Protein AF-A0A7J2LSJ6-F1 (afdb_monomer)

Radius of gyration: 15.24 Å; Cα contacts (8 Å, |Δi|>4): 111; chains: 1; bounding box: 32×35×41 Å

pLDDT: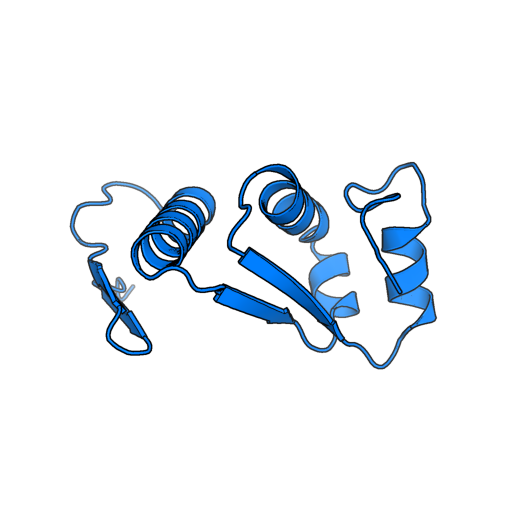 mean 80.73, std 12.92, range [45.12, 97.44]

Mean predicted aligned error: 8.3 Å

Solvent-accessible surface area (backbone atoms only — not comparable to full-atom values): 6156 Å² total; per-residue (Å²): 132,90,76,79,52,59,53,74,56,99,90,46,74,47,76,43,77,81,56,92,58,83,83,52,65,65,60,57,52,50,52,52,25,52,52,19,54,76,68,75,47,71,42,76,51,72,37,72,48,38,55,62,50,48,76,73,60,44,43,56,59,52,32,50,41,69,77,69,31,90,26,49,47,80,44,79,41,51,92,56,55,74,58,45,48,54,46,35,67,33,86,91,35,67,32,37,83,69,72,82,132

Secondary structure (DSSP, 8-state):
-----EEEETTEEEE-TT-SS---HHHHHHHHHHHHHHTT--EEEEETTHHHHHHTTTHHHHHHHHHH-TTEEEEE--S-HHHHHHHHH-TTSTTTTT---

Structure (mmCIF, N/CA/C/O backbone):
data_AF-A0A7J2LSJ6-F1
#
_entry.id   AF-A0A7J2LSJ6-F1
#
loop_
_atom_site.group_PDB
_atom_site.id
_atom_site.type_symbol
_atom_site.label_atom_id
_atom_site.label_alt_id
_atom_site.label_comp_id
_atom_site.label_asym_id
_atom_site.label_entity_id
_atom_site.label_seq_id
_atom_site.pdbx_PDB_ins_code
_atom_site.Cartn_x
_atom_site.Cartn_y
_atom_site.Cartn_z
_atom_site.occupancy
_atom_site.B_iso_or_equiv
_atom_site.auth_seq_id
_atom_site.auth_comp_id
_atom_site.auth_asym_id
_atom_site.auth_atom_id
_atom_site.pdbx_PDB_model_num
ATOM 1 N N . MET A 1 1 ? 14.812 22.176 12.634 1.00 45.12 1 MET A N 1
ATOM 2 C CA . MET A 1 1 ? 13.894 21.474 11.714 1.00 45.12 1 MET A C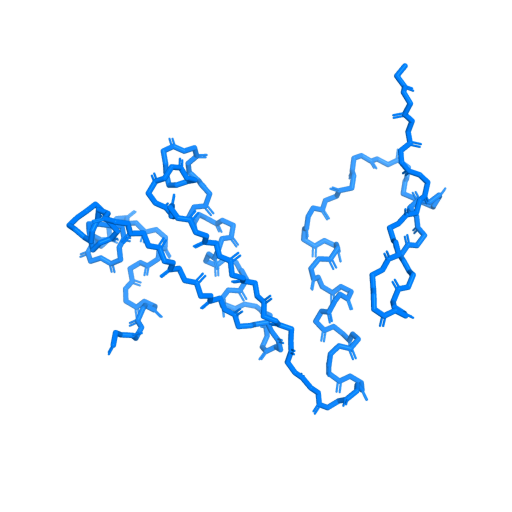A 1
ATOM 3 C C . MET A 1 1 ? 12.493 21.640 12.267 1.00 45.12 1 MET A C 1
ATOM 5 O O . MET A 1 1 ? 12.320 21.452 13.464 1.00 45.12 1 MET A O 1
ATOM 9 N N . GLU A 1 2 ? 11.531 22.078 11.459 1.00 50.06 2 GLU A N 1
ATOM 10 C CA . GLU A 1 2 ? 10.136 22.160 11.902 1.00 50.06 2 GLU A CA 1
ATOM 11 C C . GLU A 1 2 ? 9.536 20.751 11.965 1.00 50.06 2 GLU A C 1
ATOM 13 O O . GLU A 1 2 ? 9.620 19.991 11.003 1.00 50.06 2 GLU A O 1
ATOM 18 N N . HIS A 1 3 ? 8.956 20.388 13.109 1.00 57.34 3 HIS A N 1
ATOM 19 C CA . HIS A 1 3 ? 8.290 19.101 13.297 1.00 57.34 3 HIS A CA 1
ATOM 20 C C . HIS A 1 3 ? 6.795 19.249 12.997 1.00 57.34 3 HIS A C 1
ATOM 22 O O . HIS A 1 3 ? 6.121 20.107 13.575 1.00 57.34 3 HIS A O 1
ATOM 28 N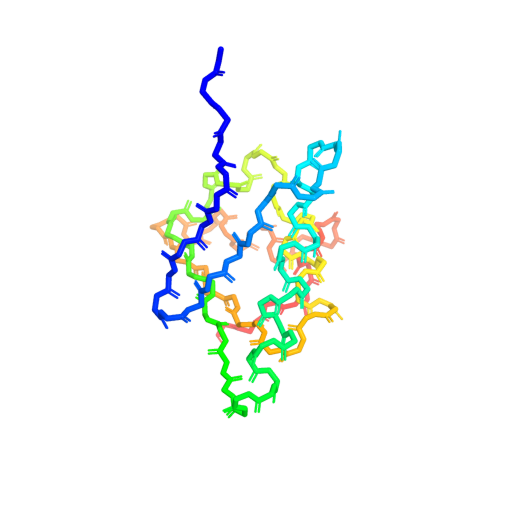 N . ILE A 1 4 ? 6.259 18.399 12.119 1.00 65.69 4 ILE A N 1
ATOM 29 C CA . ILE A 1 4 ? 4.823 18.358 11.822 1.00 65.69 4 ILE A CA 1
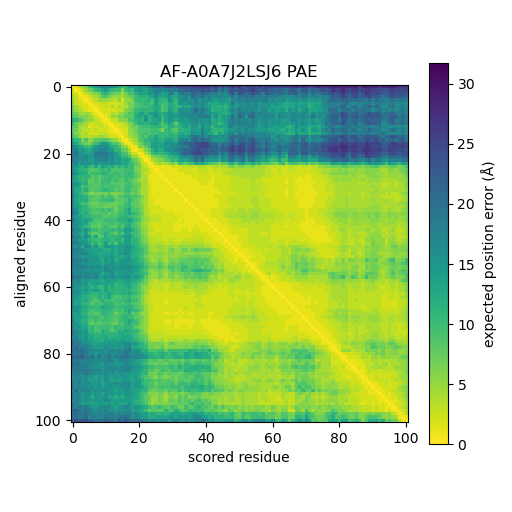ATOM 30 C C . ILE A 1 4 ? 4.100 17.764 13.038 1.00 65.69 4 ILE A C 1
ATOM 32 O O . ILE A 1 4 ? 4.281 16.595 13.361 1.00 65.69 4 ILE A O 1
ATOM 36 N N . ARG A 1 5 ? 3.282 18.572 13.728 1.00 66.38 5 ARG A N 1
ATOM 37 C CA . ARG A 1 5 ? 2.576 18.162 14.961 1.00 66.38 5 ARG A CA 1
ATOM 38 C C . ARG A 1 5 ? 1.296 17.375 14.720 1.00 66.38 5 ARG A C 1
ATOM 40 O O . ARG A 1 5 ? 0.890 16.604 15.580 1.00 66.38 5 ARG A O 1
ATOM 47 N N . ALA A 1 6 ? 0.632 17.606 13.595 1.00 68.94 6 ALA A N 1
ATOM 48 C CA . ALA A 1 6 ? -0.594 16.912 13.239 1.00 68.94 6 ALA A CA 1
ATOM 49 C C . ALA A 1 6 ? -0.839 16.999 11.733 1.00 68.94 6 ALA A C 1
ATOM 51 O O . ALA A 1 6 ? -0.535 18.019 11.112 1.00 68.94 6 ALA A O 1
ATOM 52 N N . VAL A 1 7 ? -1.447 15.959 11.168 1.00 73.81 7 VAL A N 1
ATOM 53 C CA . VAL A 1 7 ? -1.958 15.958 9.793 1.00 73.81 7 VAL A CA 1
ATOM 54 C C . VAL A 1 7 ? -3.478 15.974 9.859 1.00 73.81 7 VAL A C 1
ATOM 56 O O . VAL A 1 7 ? -4.081 15.126 10.511 1.00 73.81 7 VAL A O 1
ATOM 59 N N . THR A 1 8 ? -4.110 16.955 9.211 1.00 65.25 8 THR A N 1
ATOM 60 C CA . THR A 1 8 ? -5.575 17.034 9.112 1.00 65.25 8 THR A CA 1
ATOM 61 C C . THR A 1 8 ? -5.991 16.915 7.652 1.00 65.25 8 THR A C 1
ATOM 63 O O . THR A 1 8 ? -5.578 17.723 6.827 1.00 65.25 8 THR A O 1
ATOM 66 N N . PHE A 1 9 ? -6.809 15.915 7.331 1.00 68.62 9 PHE A N 1
ATOM 67 C CA . PHE A 1 9 ? -7.298 15.661 5.979 1.00 68.62 9 PHE A CA 1
ATOM 68 C C . PHE A 1 9 ? -8.749 15.177 6.020 1.00 68.62 9 PHE A C 1
ATOM 70 O O . PHE A 1 9 ? -9.055 14.211 6.711 1.00 68.62 9 PHE A O 1
ATOM 77 N N . MET A 1 10 ? -9.656 15.851 5.302 1.00 61.66 10 MET A N 1
ATOM 78 C CA . MET A 1 10 ? -11.078 15.466 5.182 1.00 61.66 10 MET A CA 1
ATOM 79 C C . MET A 1 10 ? -11.782 15.166 6.528 1.00 61.66 10 MET A C 1
ATOM 81 O O . MET A 1 10 ? -12.561 14.223 6.646 1.00 61.66 10 MET A O 1
ATOM 85 N N . GLY A 1 11 ? -11.490 15.951 7.574 1.00 57.22 11 GLY A N 1
ATOM 86 C CA . GLY A 1 11 ? -12.065 15.768 8.917 1.00 57.22 11 GLY A CA 1
ATOM 87 C C . GLY A 1 11 ? -11.417 14.659 9.760 1.00 57.22 11 GLY A C 1
ATOM 88 O O . GLY A 1 11 ? -11.808 14.455 10.907 1.00 57.22 11 GLY A O 1
ATOM 89 N N . MET A 1 12 ? -10.411 13.962 9.230 1.00 58.12 12 MET A N 1
ATOM 90 C CA . MET A 1 12 ? -9.514 13.096 9.989 1.00 58.12 12 MET A CA 1
ATOM 91 C C . MET A 1 12 ? -8.338 13.939 10.483 1.00 58.12 12 MET A C 1
ATOM 93 O O . MET A 1 12 ? -7.579 14.474 9.678 1.00 58.12 12 MET A O 1
ATOM 97 N N . ARG A 1 13 ? -8.194 14.070 11.802 1.00 71.75 13 ARG A N 1
ATOM 98 C CA . ARG A 1 13 ? -7.014 14.659 12.437 1.00 71.75 13 ARG A CA 1
ATOM 99 C C . ARG A 1 13 ? -6.179 13.536 13.035 1.00 71.75 13 ARG A C 1
ATOM 101 O O . ARG A 1 13 ? -6.693 12.736 13.809 1.00 71.75 13 ARG A O 1
ATOM 108 N N . ILE A 1 14 ? -4.910 13.493 12.660 1.00 70.69 14 ILE A N 1
ATOM 109 C CA . ILE A 1 14 ? -3.917 12.564 13.186 1.00 70.69 14 ILE A CA 1
ATOM 110 C C . ILE A 1 14 ? -2.920 13.409 13.967 1.00 70.69 14 ILE A C 1
ATOM 112 O O . ILE A 1 14 ? -2.156 14.168 13.368 1.00 70.69 14 ILE A O 1
ATOM 116 N N . ASP A 1 15 ? -2.981 13.331 15.293 1.00 73.69 15 ASP A N 1
ATOM 117 C CA . ASP A 1 15 ? -2.035 14.002 16.181 1.00 73.69 15 ASP A CA 1
ATOM 118 C C . ASP A 1 15 ? -0.738 13.193 16.258 1.00 73.69 15 ASP A C 1
ATOM 120 O O . ASP A 1 15 ? -0.734 12.007 16.573 1.00 73.69 15 ASP A O 1
ATOM 124 N N . LEU A 1 16 ? 0.371 13.851 15.930 1.00 68.00 16 LEU A N 1
ATOM 125 C CA . LEU A 1 16 ? 1.707 13.259 15.853 1.00 68.00 16 LEU A CA 1
ATOM 126 C C . LEU A 1 16 ? 2.537 13.557 17.113 1.00 68.00 16 LEU A C 1
ATOM 128 O O . LEU A 1 16 ? 3.679 13.126 17.222 1.00 68.00 16 LEU A O 1
ATOM 132 N N . SER A 1 17 ? 1.966 14.288 18.076 1.00 59.44 17 SER A N 1
ATOM 133 C CA . SER A 1 17 ? 2.634 14.764 19.294 1.00 59.44 17 SER A CA 1
ATOM 134 C C . SER A 1 17 ? 2.972 13.678 20.321 1.00 59.44 17 SER A C 1
ATOM 136 O O . SER A 1 17 ? 3.780 13.935 21.208 1.00 59.44 17 SER A O 1
ATOM 138 N N . GLU A 1 18 ? 2.378 12.484 20.226 1.00 53.09 18 GLU A N 1
ATOM 139 C CA . GLU A 1 18 ? 2.686 11.344 21.110 1.00 53.09 18 GLU A CA 1
ATOM 140 C C . GLU A 1 18 ? 3.719 10.374 20.517 1.00 53.09 18 GLU A C 1
ATOM 142 O O . GLU A 1 18 ? 4.171 9.450 21.197 1.00 53.09 18 GLU A O 1
ATOM 147 N N . VAL A 1 19 ? 4.126 10.581 19.262 1.00 53.03 19 VAL A N 1
ATOM 148 C CA . VAL A 1 19 ? 5.100 9.717 18.594 1.00 53.03 19 VAL A CA 1
ATOM 149 C C . VAL A 1 19 ? 6.500 10.194 18.986 1.00 53.03 19 VAL A C 1
ATOM 151 O O . VAL A 1 19 ? 6.982 11.218 18.511 1.00 53.03 19 VAL A O 1
ATOM 154 N N . LYS A 1 20 ? 7.133 9.484 19.928 1.00 51.16 20 LYS A N 1
ATOM 155 C CA . LYS A 1 20 ? 8.485 9.797 20.430 1.00 51.16 20 LYS A CA 1
ATOM 156 C C . LYS A 1 20 ? 9.611 9.467 19.434 1.00 51.16 20 LYS A C 1
ATOM 158 O O . LYS A 1 20 ? 10.730 9.917 19.654 1.00 51.16 20 LYS A O 1
ATOM 163 N N . ASP A 1 21 ? 9.298 8.754 18.354 1.00 49.72 21 ASP A N 1
ATOM 164 C CA . ASP A 1 21 ? 10.209 8.349 17.276 1.00 49.72 21 ASP A CA 1
ATOM 165 C C . ASP A 1 21 ? 9.664 8.788 15.900 1.00 49.72 21 ASP A C 1
ATOM 167 O O . ASP A 1 21 ? 8.543 9.289 15.805 1.00 49.72 21 ASP A O 1
ATOM 171 N N . GLU A 1 22 ? 10.446 8.626 14.823 1.00 56.38 22 GLU A N 1
ATOM 172 C CA . GLU A 1 22 ? 9.968 8.831 13.446 1.00 56.38 22 GLU A CA 1
ATOM 173 C C . GLU A 1 22 ? 8.595 8.173 13.239 1.00 56.38 22 GLU A C 1
ATOM 175 O O . GLU A 1 22 ? 8.377 7.011 13.590 1.00 56.38 22 GLU A O 1
ATOM 180 N N . ILE A 1 23 ? 7.650 8.916 12.659 1.00 57.88 23 ILE A N 1
ATOM 181 C CA . ILE A 1 23 ? 6.319 8.394 12.348 1.00 57.88 23 ILE A CA 1
ATOM 182 C C . ILE A 1 23 ? 6.479 7.273 11.325 1.00 57.88 23 ILE A C 1
ATOM 184 O O . ILE A 1 23 ? 6.676 7.519 10.135 1.00 57.88 23 ILE A O 1
ATOM 188 N N . ASP A 1 24 ? 6.360 6.034 11.796 1.00 76.25 24 ASP A N 1
ATOM 189 C CA . ASP A 1 24 ? 6.306 4.872 10.925 1.00 76.25 24 ASP A CA 1
ATOM 190 C C . ASP A 1 24 ? 5.046 4.979 10.055 1.00 76.25 24 ASP A C 1
ATOM 192 O O . ASP A 1 24 ? 3.910 4.973 10.547 1.00 76.25 24 ASP A O 1
ATOM 196 N N . TYR A 1 25 ? 5.244 5.058 8.739 1.00 80.31 25 TYR A N 1
ATOM 197 C CA . TYR A 1 25 ? 4.176 5.054 7.741 1.00 80.31 25 TYR A CA 1
ATOM 198 C C . TYR A 1 25 ? 3.177 3.907 7.973 1.00 80.31 25 TYR A C 1
ATOM 200 O O . TYR A 1 25 ? 1.993 4.046 7.659 1.00 80.31 25 TYR A O 1
ATOM 208 N N . ARG A 1 26 ? 3.615 2.776 8.551 1.00 85.69 26 ARG A N 1
ATOM 209 C CA . ARG A 1 26 ? 2.728 1.654 8.884 1.00 85.69 26 ARG A CA 1
ATOM 210 C C . ARG A 1 26 ? 1.703 2.047 9.937 1.00 85.69 26 ARG A C 1
ATOM 212 O O . ARG A 1 26 ? 0.540 1.686 9.779 1.00 85.69 26 ARG A O 1
ATOM 219 N N . THR A 1 27 ? 2.107 2.767 10.981 1.00 85.81 27 THR A N 1
ATOM 220 C CA . THR A 1 27 ? 1.206 3.242 12.041 1.00 85.81 27 THR A CA 1
ATOM 221 C C . THR A 1 27 ? 0.170 4.188 11.453 1.00 85.81 27 THR A C 1
ATOM 223 O O . THR A 1 27 ? -1.028 3.963 11.614 1.00 85.81 27 THR A O 1
ATOM 226 N N . LEU A 1 28 ? 0.619 5.163 10.657 1.00 86.25 28 LEU A N 1
ATOM 227 C CA . LEU A 1 28 ? -0.262 6.094 9.955 1.00 86.25 28 LEU A CA 1
ATOM 228 C C . LEU A 1 28 ? -1.309 5.362 9.098 1.00 86.25 28 LEU A C 1
ATOM 230 O O . LEU A 1 28 ? -2.511 5.593 9.227 1.00 86.25 28 LEU A O 1
ATOM 234 N N . LEU A 1 29 ? -0.869 4.442 8.237 1.00 90.44 29 LEU A N 1
ATOM 235 C CA . LEU A 1 29 ? -1.767 3.716 7.337 1.00 90.44 29 LEU A CA 1
ATOM 236 C C . LEU A 1 29 ? -2.697 2.747 8.088 1.00 90.44 29 LEU A C 1
ATOM 238 O O . LEU A 1 29 ? -3.832 2.532 7.659 1.00 90.44 29 LEU A O 1
ATOM 242 N N . ARG A 1 30 ? -2.268 2.183 9.225 1.00 91.50 30 ARG A N 1
ATOM 243 C CA . ARG A 1 30 ? -3.135 1.368 10.094 1.00 91.50 30 ARG A CA 1
ATOM 244 C C . ARG A 1 30 ? -4.252 2.199 10.717 1.00 91.50 30 ARG A C 1
ATOM 246 O O . ARG A 1 30 ? -5.396 1.738 10.714 1.00 91.50 30 ARG A O 1
ATOM 253 N N . GLU A 1 31 ? -3.951 3.409 11.177 1.00 90.56 31 GLU A N 1
ATOM 254 C CA . GLU A 1 31 ? -4.962 4.322 11.718 1.00 90.56 31 GLU A CA 1
ATOM 255 C C . GLU A 1 31 ? -5.974 4.739 10.647 1.00 90.56 31 GLU A C 1
ATOM 257 O O . GLU A 1 31 ? -7.184 4.636 10.867 1.00 90.56 31 GLU A O 1
ATOM 262 N N . ILE A 1 32 ? -5.506 5.077 9.441 1.00 91.44 32 ILE A N 1
ATOM 263 C CA . ILE A 1 32 ? -6.379 5.369 8.291 1.00 91.44 32 ILE A CA 1
ATOM 264 C C . ILE A 1 32 ? -7.287 4.174 7.973 1.00 91.44 32 ILE A C 1
ATOM 266 O O . ILE A 1 32 ? -8.499 4.328 7.804 1.00 91.44 32 ILE A O 1
ATOM 270 N N . ASN A 1 33 ? -6.730 2.962 7.931 1.00 94.50 33 ASN A N 1
ATOM 271 C CA . ASN A 1 33 ? -7.494 1.740 7.683 1.00 94.50 33 ASN A CA 1
ATOM 272 C C . ASN A 1 33 ? -8.550 1.482 8.778 1.00 94.50 33 ASN A C 1
ATOM 274 O O . ASN A 1 33 ? -9.681 1.098 8.470 1.00 94.50 33 ASN A O 1
ATOM 278 N N . SER A 1 34 ? -8.205 1.711 10.050 1.00 94.75 34 SER A N 1
ATOM 279 C CA . SER A 1 34 ? -9.122 1.600 11.195 1.00 94.75 34 SER A CA 1
ATOM 280 C C . SER A 1 34 ? -10.264 2.613 11.097 1.00 94.75 34 SER A C 1
ATOM 282 O O . SER A 1 34 ? -11.436 2.250 11.234 1.00 94.75 34 SER A O 1
ATOM 284 N N . TRP A 1 35 ? -9.945 3.869 10.779 1.00 94.00 35 TRP A N 1
ATOM 285 C CA . TRP A 1 35 ? -10.926 4.923 10.540 1.00 94.00 35 TRP A CA 1
ATOM 286 C C . TRP A 1 35 ? -11.875 4.569 9.387 1.00 94.00 35 TRP A C 1
ATOM 288 O O . TRP A 1 35 ? -13.096 4.603 9.566 1.00 94.00 35 TRP A O 1
ATOM 298 N N . ALA A 1 36 ? -11.338 4.135 8.244 1.00 94.69 36 ALA A N 1
ATOM 299 C CA . ALA A 1 36 ? -12.133 3.754 7.078 1.00 94.69 36 ALA A CA 1
ATOM 300 C C . ALA A 1 36 ? -13.061 2.569 7.398 1.00 94.69 36 ALA A C 1
ATOM 302 O O . ALA A 1 36 ? -14.238 2.578 7.032 1.00 94.69 36 ALA A O 1
ATOM 303 N N . LYS A 1 37 ? -12.578 1.592 8.183 1.00 96.38 37 LYS A N 1
ATOM 304 C CA . LYS A 1 37 ? -13.391 0.471 8.681 1.00 96.38 37 LYS A CA 1
ATOM 305 C C . LYS A 1 37 ? -14.554 0.951 9.553 1.00 96.38 37 LYS A C 1
ATOM 307 O O . LYS A 1 37 ? -15.676 0.505 9.335 1.00 96.38 37 LYS A O 1
ATOM 312 N N . LYS A 1 38 ? -14.309 1.866 10.501 1.00 96.25 38 LYS A N 1
ATOM 313 C CA . LYS A 1 38 ? -15.344 2.438 11.388 1.00 96.25 38 LYS A CA 1
ATOM 314 C C . LYS A 1 38 ? -16.402 3.226 10.613 1.00 96.25 38 LYS A C 1
ATOM 316 O O . LYS A 1 38 ? -17.574 3.183 10.964 1.00 96.25 38 LYS A O 1
ATOM 321 N N . LYS A 1 39 ? -15.994 3.935 9.559 1.00 94.75 39 LYS A N 1
ATOM 322 C CA . LYS A 1 39 ? -16.889 4.709 8.685 1.00 94.75 39 LYS A CA 1
ATOM 323 C C . LYS A 1 39 ? -17.552 3.874 7.585 1.00 94.75 39 LYS A C 1
ATOM 325 O O . LYS A 1 39 ? -18.302 4.430 6.793 1.00 94.75 39 LYS A O 1
ATOM 330 N N . ASN A 1 40 ? -17.282 2.565 7.538 1.00 96.06 40 ASN A N 1
ATOM 331 C CA . ASN A 1 40 ? -17.713 1.657 6.476 1.00 96.06 40 ASN A CA 1
ATOM 332 C C . ASN A 1 40 ? -17.419 2.205 5.065 1.00 96.06 40 ASN A C 1
ATOM 334 O O . ASN A 1 40 ? -18.256 2.149 4.168 1.00 96.06 40 ASN A O 1
ATOM 338 N N . THR A 1 41 ? -16.219 2.756 4.886 1.00 95.25 41 THR A N 1
ATOM 339 C CA . THR A 1 41 ? -15.749 3.344 3.627 1.00 95.25 41 THR A CA 1
ATOM 340 C C . THR A 1 41 ? -14.379 2.780 3.242 1.00 95.25 41 THR A C 1
ATOM 342 O O . THR A 1 41 ? -13.806 1.948 3.954 1.00 95.25 41 THR A O 1
ATOM 345 N N . PHE A 1 42 ? -13.854 3.219 2.101 1.00 94.69 42 PHE A N 1
ATOM 346 C CA . PHE A 1 42 ? -12.503 2.923 1.642 1.00 94.69 42 PHE A CA 1
ATOM 347 C C . PHE A 1 42 ? -11.678 4.205 1.562 1.00 94.69 42 PHE A C 1
ATOM 349 O O . PHE A 1 42 ? -12.174 5.252 1.155 1.00 94.69 42 PHE A O 1
ATOM 356 N N . PHE A 1 43 ? -10.403 4.100 1.921 1.00 94.69 43 PHE A N 1
ATOM 357 C CA . PHE A 1 43 ? -9.409 5.123 1.627 1.00 94.69 43 PHE A CA 1
ATOM 358 C C . PHE A 1 43 ? -8.699 4.759 0.322 1.00 94.69 43 PHE A C 1
ATOM 360 O O . PHE A 1 43 ? -8.250 3.623 0.158 1.00 94.69 43 PHE A O 1
ATOM 367 N N . VAL A 1 44 ? -8.599 5.706 -0.608 1.00 93.44 44 VAL A N 1
ATOM 368 C CA . VAL A 1 44 ? -7.928 5.496 -1.895 1.00 93.44 44 VAL A CA 1
ATOM 369 C C . VAL A 1 44 ? -6.550 6.144 -1.848 1.00 93.44 44 VAL A C 1
ATOM 371 O O . VAL A 1 44 ? -6.436 7.357 -1.704 1.00 93.44 44 VAL A O 1
ATOM 374 N N . LEU A 1 45 ? -5.509 5.325 -1.984 1.00 90.81 45 LEU A N 1
ATOM 375 C CA . LEU A 1 45 ? -4.133 5.764 -2.183 1.00 90.81 45 LEU A CA 1
ATOM 376 C C . LEU A 1 45 ? -3.830 5.722 -3.683 1.00 90.81 45 LEU A C 1
ATOM 378 O O . LEU A 1 45 ? -3.528 4.660 -4.226 1.00 90.81 45 LEU A O 1
ATOM 382 N N . ALA A 1 46 ? -3.949 6.870 -4.346 1.00 91.00 46 ALA A N 1
ATOM 383 C CA . ALA A 1 46 ? -3.623 7.018 -5.759 1.00 91.00 46 ALA A CA 1
ATOM 384 C C . ALA A 1 46 ? -2.200 7.562 -5.918 1.00 91.00 46 ALA A C 1
ATOM 386 O O . ALA A 1 46 ? -1.859 8.585 -5.325 1.00 91.00 46 ALA A O 1
ATOM 387 N N . ILE A 1 47 ? -1.380 6.870 -6.706 1.00 88.12 47 ILE A N 1
ATOM 388 C CA . ILE A 1 47 ? -0.014 7.275 -7.034 1.00 88.12 47 ILE A CA 1
ATOM 389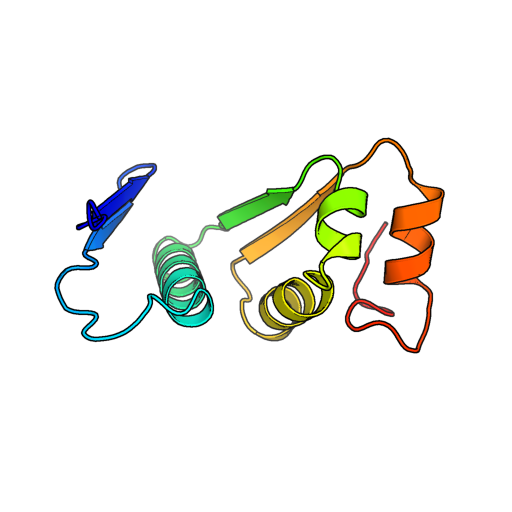 C C . ILE A 1 47 ? 0.061 7.431 -8.544 1.00 88.12 47 ILE A C 1
ATOM 391 O O . ILE A 1 47 ? -0.067 6.448 -9.275 1.00 88.12 47 ILE A O 1
ATOM 395 N N . ASP A 1 48 ? 0.255 8.668 -8.983 1.00 88.00 48 ASP A N 1
ATOM 396 C CA . ASP A 1 48 ? 0.541 8.978 -10.377 1.00 88.00 48 ASP A CA 1
ATOM 397 C C . ASP A 1 48 ? 2.041 8.843 -10.659 1.00 88.00 48 ASP A C 1
ATOM 399 O O . ASP A 1 48 ? 2.866 8.985 -9.752 1.00 88.00 48 ASP A O 1
ATOM 403 N N . GLU A 1 49 ? 2.382 8.519 -11.902 1.00 88.88 49 GLU A N 1
ATOM 404 C CA . GLU A 1 49 ? 3.740 8.177 -12.337 1.00 88.88 49 GLU A CA 1
ATOM 405 C C . GLU A 1 49 ? 4.420 7.151 -11.413 1.00 88.88 49 GLU A C 1
ATOM 407 O O . GLU A 1 49 ? 5.569 7.294 -10.979 1.00 88.88 49 GLU A O 1
ATOM 412 N N . ALA A 1 50 ? 3.694 6.070 -11.112 1.00 86.50 50 ALA A N 1
ATOM 413 C CA . ALA A 1 50 ? 4.094 5.033 -10.167 1.00 86.50 50 ALA A CA 1
ATOM 414 C C . ALA A 1 50 ? 5.448 4.372 -10.498 1.00 86.50 50 ALA A C 1
ATOM 416 O O . ALA A 1 50 ? 6.090 3.788 -9.620 1.00 86.50 50 ALA A O 1
ATOM 417 N N . GLN A 1 51 ? 5.930 4.487 -11.740 1.00 84.50 51 GLN A N 1
ATOM 418 C CA . GLN A 1 51 ? 7.279 4.062 -12.101 1.00 84.50 51 GLN A CA 1
ATOM 419 C C . GLN A 1 51 ? 8.384 4.822 -11.350 1.00 84.50 51 GLN A C 1
ATOM 421 O O . GLN A 1 51 ? 9.454 4.257 -11.132 1.00 84.50 51 GLN A O 1
ATOM 426 N N . GLU A 1 52 ? 8.159 6.069 -10.930 1.00 84.56 52 GLU A N 1
ATOM 427 C CA . GLU A 1 52 ? 9.165 6.863 -10.217 1.00 84.56 52 GLU A CA 1
ATOM 428 C C . GLU A 1 52 ? 9.344 6.362 -8.784 1.00 84.56 52 GLU A C 1
ATOM 430 O O . GLU A 1 52 ? 10.468 6.131 -8.334 1.00 84.56 52 GLU A O 1
ATOM 435 N N . VAL A 1 53 ? 8.242 6.072 -8.088 1.00 77.69 53 VAL A N 1
ATOM 436 C CA . VAL A 1 53 ? 8.301 5.500 -6.732 1.00 77.69 53 VAL A CA 1
ATOM 437 C C . VAL A 1 53 ? 8.824 4.060 -6.737 1.00 77.69 53 VAL A C 1
ATOM 439 O O . VAL A 1 53 ? 9.432 3.600 -5.770 1.00 77.69 53 VAL A O 1
ATOM 442 N N . ALA A 1 54 ? 8.671 3.336 -7.844 1.00 76.38 54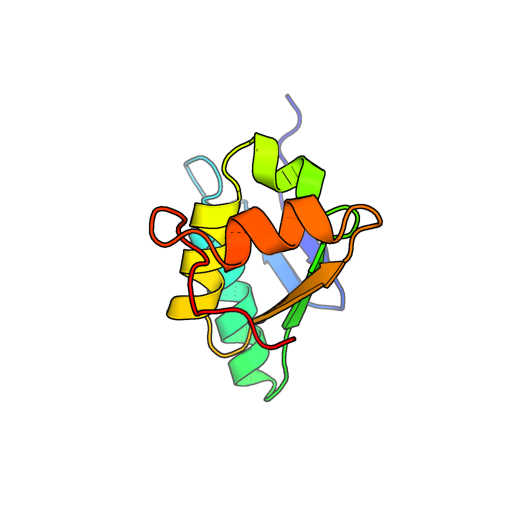 ALA A N 1
ATOM 443 C CA . ALA A 1 54 ? 9.261 2.013 -7.974 1.00 76.38 54 ALA A CA 1
ATOM 444 C C . ALA A 1 54 ? 10.798 2.028 -8.015 1.00 76.38 54 ALA A C 1
ATOM 446 O O . ALA A 1 54 ? 11.422 1.075 -7.543 1.00 76.38 54 ALA A O 1
ATOM 447 N N . LYS A 1 55 ? 11.425 3.108 -8.508 1.00 78.19 55 LYS A N 1
ATOM 448 C CA . LYS A 1 55 ? 12.896 3.250 -8.528 1.00 78.19 55 LYS A CA 1
ATOM 449 C C . LYS A 1 55 ? 13.500 3.293 -7.123 1.00 78.19 55 LYS A C 1
ATOM 451 O O . LYS A 1 55 ? 14.647 2.895 -6.946 1.00 78.19 55 LYS A O 1
ATOM 456 N N . ILE A 1 56 ? 12.726 3.723 -6.125 1.00 80.50 56 ILE A N 1
ATOM 457 C CA . ILE A 1 56 ? 13.151 3.809 -4.719 1.00 80.50 56 ILE A CA 1
ATOM 458 C C . ILE A 1 56 ? 12.694 2.608 -3.870 1.00 80.50 56 ILE A C 1
ATOM 460 O O . ILE A 1 56 ? 12.714 2.679 -2.645 1.00 80.50 56 ILE A O 1
ATOM 464 N N . ASN A 1 57 ? 12.298 1.490 -4.495 1.00 77.12 57 ASN A N 1
ATOM 465 C CA . ASN A 1 57 ? 11.795 0.284 -3.814 1.00 77.12 57 ASN A CA 1
ATOM 466 C C . ASN A 1 57 ? 10.556 0.536 -2.930 1.00 77.12 57 ASN A C 1
ATOM 468 O O . ASN A 1 57 ? 10.371 -0.097 -1.884 1.00 77.12 57 ASN A O 1
ATOM 472 N N . PHE A 1 58 ? 9.686 1.460 -3.351 1.00 81.44 58 PHE A N 1
ATOM 473 C CA . PHE A 1 58 ? 8.413 1.711 -2.671 1.00 81.44 58 PHE A CA 1
ATOM 474 C C . PHE A 1 58 ? 7.412 0.548 -2.838 1.00 81.44 58 PHE A C 1
ATOM 476 O O . PHE A 1 58 ? 6.444 0.424 -2.090 1.00 81.44 58 PHE A O 1
ATOM 483 N N . ASP A 1 59 ? 7.674 -0.367 -3.772 1.00 81.38 59 ASP A N 1
ATOM 484 C CA . ASP A 1 59 ? 6.899 -1.585 -4.028 1.00 81.38 59 ASP A CA 1
ATOM 485 C C . ASP A 1 59 ? 6.712 -2.468 -2.779 1.00 81.38 59 ASP A C 1
ATOM 487 O O . ASP A 1 59 ? 5.621 -2.994 -2.555 1.00 81.38 59 ASP A O 1
ATOM 491 N N . LYS A 1 60 ? 7.725 -2.571 -1.907 1.00 83.69 60 LYS A N 1
ATOM 492 C CA . LYS A 1 60 ? 7.623 -3.289 -0.618 1.00 83.69 60 LYS A CA 1
ATOM 493 C C . LYS A 1 60 ? 6.580 -2.682 0.323 1.00 83.69 60 LYS A C 1
ATOM 495 O O . LYS A 1 60 ? 5.903 -3.407 1.052 1.00 83.69 60 LYS A O 1
ATOM 500 N N . TYR A 1 61 ? 6.455 -1.359 0.313 1.00 86.69 61 TYR A N 1
ATOM 501 C CA . TYR A 1 61 ? 5.509 -0.621 1.147 1.00 86.69 61 TYR A CA 1
ATOM 502 C C . TYR A 1 61 ? 4.086 -0.854 0.637 1.00 86.69 61 TYR A C 1
ATOM 504 O O . TYR A 1 61 ? 3.186 -1.163 1.416 1.00 86.69 61 TYR A O 1
ATOM 512 N N . LEU A 1 62 ? 3.905 -0.805 -0.683 1.00 88.12 62 LEU A N 1
ATOM 513 C CA . LEU A 1 62 ? 2.628 -1.096 -1.333 1.00 88.12 62 LEU A CA 1
ATOM 514 C C . LEU A 1 62 ? 2.184 -2.549 -1.122 1.00 88.12 62 LEU A C 1
ATOM 516 O O . LEU A 1 62 ? 1.005 -2.784 -0.864 1.00 88.12 62 LEU A O 1
ATOM 520 N N . ALA A 1 63 ? 3.112 -3.511 -1.147 1.00 88.75 63 ALA A N 1
ATOM 521 C CA . ALA A 1 63 ? 2.809 -4.910 -0.843 1.00 88.75 63 ALA A CA 1
ATOM 522 C C . ALA A 1 63 ? 2.275 -5.077 0.588 1.00 88.75 63 ALA A C 1
ATOM 524 O O . ALA A 1 63 ? 1.268 -5.749 0.797 1.00 88.75 63 ALA A O 1
ATOM 525 N N . PHE A 1 64 ? 2.876 -4.393 1.571 1.00 90.69 64 PHE A N 1
ATOM 526 C CA . PHE A 1 64 ? 2.353 -4.377 2.939 1.00 90.69 64 PHE A CA 1
ATOM 527 C C . PHE A 1 64 ? 0.918 -3.845 2.998 1.00 90.69 64 PHE A C 1
ATOM 529 O O . PHE A 1 64 ? 0.072 -4.461 3.648 1.00 90.69 64 PHE A O 1
ATOM 536 N N . VAL A 1 65 ? 0.642 -2.721 2.329 1.00 91.69 65 VAL A N 1
ATOM 537 C CA . VAL A 1 65 ? -0.703 -2.130 2.295 1.00 91.69 65 VAL A CA 1
ATOM 538 C C . VAL A 1 65 ? -1.699 -3.109 1.681 1.00 91.69 65 VAL A C 1
ATOM 540 O O . VAL A 1 65 ? -2.738 -3.361 2.287 1.00 91.69 65 VAL A O 1
ATOM 543 N N . TYR A 1 66 ? -1.358 -3.699 0.535 1.00 91.06 66 TYR A N 1
ATOM 544 C CA . TYR A 1 66 ? -2.207 -4.666 -0.158 1.00 91.06 66 TYR A CA 1
ATOM 545 C C . TYR A 1 66 ? -2.514 -5.892 0.714 1.00 91.06 66 TYR A C 1
ATOM 547 O O . TYR A 1 66 ? -3.672 -6.287 0.835 1.00 91.06 66 TYR A O 1
ATOM 555 N N . ASP A 1 67 ? -1.494 -6.459 1.364 1.00 91.19 67 ASP A N 1
ATOM 556 C CA . ASP A 1 67 ? -1.625 -7.703 2.126 1.00 91.19 67 ASP A CA 1
ATOM 557 C C . ASP A 1 67 ? -2.333 -7.493 3.483 1.00 91.19 67 ASP A C 1
ATOM 559 O O . ASP A 1 67 ? -2.976 -8.410 3.991 1.00 91.19 67 ASP A O 1
ATOM 563 N N . ASN A 1 68 ? -2.227 -6.302 4.095 1.00 93.94 68 ASN A N 1
ATOM 564 C CA . ASN A 1 68 ? -2.625 -6.094 5.497 1.00 93.94 68 ASN A CA 1
ATOM 565 C C . ASN A 1 68 ? -3.781 -5.102 5.705 1.00 93.94 68 ASN A C 1
ATOM 567 O O . ASN A 1 68 ? -4.452 -5.162 6.739 1.00 93.94 68 ASN A O 1
ATOM 571 N N . LEU A 1 69 ? -4.009 -4.158 4.787 1.00 96.25 69 LEU A N 1
ATOM 572 C CA . LEU A 1 69 ? -4.899 -3.012 5.013 1.00 96.25 69 LEU A CA 1
ATOM 573 C C . LEU A 1 69 ? -6.138 -3.086 4.114 1.00 96.25 69 LEU A C 1
ATOM 575 O O . LEU A 1 69 ? -6.247 -2.434 3.081 1.00 96.25 69 LEU A O 1
ATOM 579 N N . THR A 1 70 ? -7.118 -3.878 4.550 1.00 95.81 70 THR A N 1
ATOM 580 C CA . THR A 1 70 ? -8.319 -4.250 3.773 1.00 95.81 70 THR A CA 1
ATOM 581 C C . THR A 1 70 ? -9.236 -3.093 3.363 1.00 95.81 70 THR A C 1
ATOM 583 O O . THR A 1 70 ? -10.070 -3.256 2.466 1.00 95.81 70 THR A O 1
ATOM 586 N N . ARG A 1 71 ? -9.116 -1.927 4.006 1.00 97.44 71 ARG A N 1
ATOM 587 C CA . ARG A 1 71 ? -9.885 -0.711 3.700 1.00 97.44 71 ARG A CA 1
ATOM 588 C C . ARG A 1 71 ? -9.084 0.343 2.945 1.00 97.44 71 ARG A C 1
ATOM 590 O O . ARG A 1 71 ? -9.617 1.422 2.698 1.00 97.44 71 ARG A O 1
ATOM 597 N N . ILE A 1 72 ? -7.857 0.030 2.536 1.00 95.81 72 ILE A N 1
ATOM 598 C CA . ILE A 1 72 ? -7.067 0.877 1.646 1.00 95.81 72 ILE A CA 1
ATOM 599 C C . ILE A 1 72 ? -7.061 0.258 0.248 1.00 95.81 72 ILE A C 1
ATOM 601 O O . ILE A 1 72 ? -6.765 -0.922 0.073 1.00 95.81 72 ILE A O 1
ATOM 605 N N . LYS A 1 73 ? -7.421 1.053 -0.758 1.00 93.06 73 LYS A N 1
ATOM 606 C CA . LYS A 1 73 ? -7.343 0.684 -2.174 1.00 93.06 73 LYS A CA 1
ATOM 607 C C . LYS A 1 73 ? -6.203 1.454 -2.813 1.00 93.06 73 LYS A C 1
ATOM 609 O O . LYS A 1 73 ? -6.139 2.670 -2.675 1.00 93.06 73 LYS A O 1
ATOM 614 N N . ILE A 1 74 ? -5.311 0.740 -3.486 1.00 91.00 74 ILE A N 1
ATOM 615 C CA . ILE A 1 74 ? -4.161 1.330 -4.168 1.00 91.00 74 ILE A CA 1
ATOM 616 C C . ILE A 1 74 ? -4.522 1.479 -5.641 1.00 91.00 74 ILE A C 1
ATOM 618 O O . ILE A 1 74 ? -4.958 0.511 -6.263 1.00 91.00 74 ILE A O 1
ATOM 622 N N . ILE A 1 75 ? -4.335 2.677 -6.183 1.00 90.88 75 ILE A N 1
ATOM 623 C CA . ILE A 1 75 ? -4.424 2.950 -7.616 1.00 90.88 75 ILE A CA 1
ATOM 624 C C . ILE A 1 75 ? -3.038 3.394 -8.065 1.00 90.88 75 ILE A C 1
ATOM 626 O O . ILE A 1 75 ? -2.501 4.366 -7.538 1.00 90.88 75 ILE A O 1
ATOM 630 N N . LEU A 1 76 ? -2.461 2.670 -9.020 1.00 88.00 76 LEU A N 1
ATOM 631 C CA . LEU A 1 76 ? -1.189 3.023 -9.639 1.00 88.00 76 LEU A CA 1
ATOM 632 C C . LEU A 1 76 ? -1.474 3.487 -11.062 1.00 88.00 76 LEU A C 1
ATOM 634 O O . LEU A 1 76 ? -1.952 2.703 -11.880 1.00 88.00 76 LEU A O 1
ATOM 638 N N . ALA A 1 77 ? -1.201 4.756 -11.333 1.00 87.31 77 ALA A N 1
ATOM 639 C CA . ALA A 1 77 ? -1.225 5.326 -12.668 1.00 87.31 77 ALA A CA 1
ATOM 640 C C . ALA A 1 77 ? 0.210 5.603 -13.127 1.00 87.31 77 ALA A C 1
ATOM 642 O O . ALA A 1 77 ? 1.132 5.711 -12.318 1.00 87.31 77 ALA A O 1
ATOM 643 N N . GLY A 1 78 ? 0.407 5.683 -14.435 1.00 85.88 78 GLY A N 1
ATOM 644 C CA . GLY A 1 78 ? 1.672 6.123 -14.996 1.00 85.88 78 GLY A CA 1
ATOM 645 C C . GLY A 1 78 ? 1.687 6.022 -16.506 1.00 85.88 78 GLY A C 1
ATOM 646 O O . GLY A 1 78 ? 1.073 5.136 -17.106 1.00 8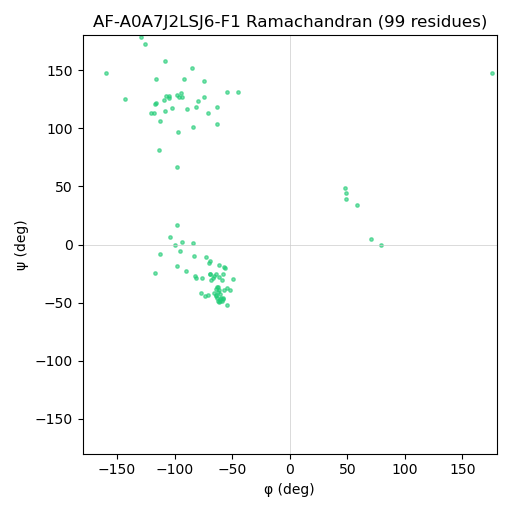5.88 78 GLY A O 1
ATOM 647 N N . SER A 1 79 ? 2.419 6.942 -17.117 1.00 86.19 79 SER A N 1
ATOM 648 C CA . SER A 1 79 ? 2.589 7.009 -18.568 1.00 86.19 79 SER A CA 1
ATOM 649 C C . SER A 1 79 ? 3.436 5.847 -19.106 1.00 86.19 79 SER A C 1
ATOM 651 O O . SER A 1 79 ? 3.285 5.424 -20.253 1.00 86.19 79 SER A O 1
ATOM 653 N N . GLN A 1 80 ? 4.299 5.269 -18.264 1.00 84.50 80 GLN A N 1
ATOM 654 C CA . GLN A 1 80 ? 5.207 4.179 -18.623 1.00 84.50 80 GLN A CA 1
ATOM 655 C C . GLN A 1 80 ? 4.660 2.802 -18.223 1.00 84.50 80 GLN A C 1
ATOM 657 O O . GLN A 1 80 ? 5.236 2.100 -17.387 1.00 84.50 80 GLN A O 1
ATOM 662 N N . VAL A 1 81 ? 3.572 2.376 -18.872 1.00 79.19 81 VAL A N 1
ATOM 663 C CA . VAL A 1 81 ? 2.873 1.106 -18.578 1.00 79.19 81 VAL A CA 1
ATOM 664 C C . VAL A 1 81 ? 3.818 -0.105 -18.572 1.00 79.19 81 VAL A C 1
ATOM 666 O O . VAL A 1 81 ? 3.727 -0.956 -17.690 1.00 79.19 81 VAL A O 1
ATOM 669 N N . GLY A 1 82 ? 4.789 -0.162 -19.490 1.00 78.69 82 GLY A N 1
ATOM 670 C CA . GLY A 1 82 ? 5.765 -1.258 -19.547 1.00 78.69 82 GLY A CA 1
ATOM 671 C C . GLY A 1 82 ? 6.718 -1.325 -18.344 1.00 78.69 82 GLY A C 1
ATOM 672 O O . GLY A 1 82 ? 7.192 -2.404 -17.997 1.00 78.69 82 GLY A O 1
ATOM 673 N N . VAL A 1 83 ? 7.002 -0.199 -17.680 1.00 77.06 83 VAL A N 1
ATOM 674 C CA . VAL A 1 83 ? 7.818 -0.183 -16.453 1.00 77.06 83 VAL A CA 1
ATOM 675 C C . VAL A 1 83 ? 6.988 -0.662 -15.267 1.00 77.06 83 VAL A C 1
ATOM 677 O O . VAL A 1 83 ? 7.468 -1.479 -14.486 1.00 77.06 83 VAL A O 1
ATOM 680 N N . ILE A 1 84 ? 5.732 -0.217 -15.178 1.00 79.88 84 ILE A N 1
ATOM 681 C CA . ILE A 1 84 ? 4.786 -0.655 -14.145 1.00 79.88 84 ILE A CA 1
ATOM 682 C C . ILE A 1 84 ? 4.545 -2.166 -14.250 1.00 79.88 84 ILE A C 1
ATOM 684 O O . ILE A 1 84 ? 4.719 -2.878 -13.264 1.00 79.88 84 ILE A O 1
ATOM 688 N N . SER A 1 85 ? 4.254 -2.677 -15.448 1.00 79.44 85 SER A N 1
ATOM 689 C CA . SER A 1 85 ? 4.024 -4.107 -15.697 1.00 79.44 85 SER A CA 1
ATOM 690 C C . SER A 1 85 ? 5.220 -4.972 -15.257 1.00 79.44 85 SER A C 1
ATOM 692 O O . SER A 1 85 ? 5.022 -5.958 -14.553 1.00 79.44 85 SER A O 1
ATOM 694 N N . LYS A 1 86 ? 6.475 -4.536 -15.467 1.00 80.12 86 LYS A N 1
ATOM 695 C CA . LYS A 1 86 ? 7.667 -5.253 -14.953 1.00 80.12 86 LYS A CA 1
ATOM 696 C C . LYS A 1 86 ? 7.700 -5.417 -13.430 1.00 80.12 86 LYS A C 1
ATOM 698 O O . LYS A 1 86 ? 8.280 -6.379 -12.940 1.00 80.12 86 LYS A O 1
ATOM 703 N N . ILE A 1 87 ? 7.128 -4.490 -12.666 1.00 78.69 87 ILE A N 1
ATOM 704 C CA . ILE A 1 87 ? 7.105 -4.566 -11.194 1.00 78.69 87 ILE A CA 1
ATOM 705 C C . ILE A 1 87 ? 5.964 -5.469 -10.707 1.00 78.69 87 ILE A C 1
ATOM 707 O O . ILE A 1 87 ? 6.056 -6.056 -9.629 1.00 78.69 87 ILE A O 1
ATOM 711 N N . LEU A 1 88 ? 4.899 -5.586 -11.503 1.00 81.44 88 LEU A N 1
ATOM 712 C CA . LEU A 1 88 ? 3.710 -6.380 -11.192 1.00 81.44 88 LEU A CA 1
ATOM 713 C C . LEU A 1 88 ? 3.811 -7.831 -11.696 1.00 81.44 88 LEU A C 1
ATOM 715 O O . LEU A 1 88 ? 3.141 -8.708 -11.152 1.00 81.44 88 LEU A O 1
ATOM 719 N N . GLU A 1 89 ? 4.648 -8.091 -12.703 1.00 83.94 89 GLU A N 1
ATOM 720 C CA . GLU A 1 89 ? 4.776 -9.390 -13.383 1.00 83.94 89 GLU A CA 1
ATOM 721 C C . GLU A 1 89 ? 6.128 -10.096 -13.161 1.00 83.94 89 GLU A C 1
ATOM 723 O O . GLU A 1 89 ? 6.262 -11.260 -13.523 1.00 83.94 89 GLU A O 1
ATOM 728 N N . ASP A 1 90 ? 7.131 -9.461 -12.541 1.00 82.44 90 ASP A N 1
ATOM 729 C CA . ASP A 1 90 ? 8.378 -10.151 -12.164 1.00 82.44 90 ASP A CA 1
ATOM 730 C C . ASP A 1 90 ? 8.186 -10.925 -10.842 1.00 82.44 90 ASP A C 1
ATOM 732 O O . ASP A 1 90 ? 7.984 -10.284 -9.808 1.00 82.44 90 ASP A O 1
ATOM 736 N N . PRO A 1 91 ? 8.327 -12.269 -10.809 1.00 83.62 91 PRO A N 1
ATOM 737 C CA . PRO A 1 91 ? 8.163 -13.085 -9.598 1.00 83.62 91 PRO A CA 1
ATOM 738 C C . PRO A 1 91 ? 9.056 -12.700 -8.416 1.00 83.62 91 PRO A C 1
ATOM 740 O O . PRO A 1 91 ? 8.773 -13.057 -7.274 1.00 83.62 91 PRO A O 1
ATOM 743 N N . ARG A 1 92 ? 10.154 -11.984 -8.675 1.00 84.19 92 ARG A N 1
AT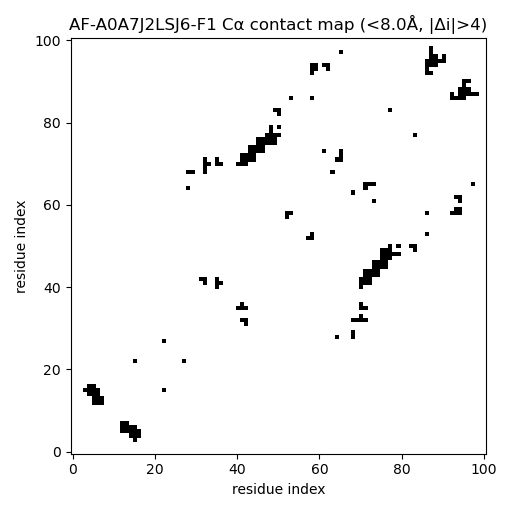OM 744 C CA . ARG A 1 92 ? 11.092 -11.514 -7.647 1.00 84.19 92 ARG A CA 1
ATOM 745 C C . ARG A 1 92 ? 10.633 -10.214 -6.991 1.00 84.19 92 ARG A C 1
ATOM 747 O O . ARG A 1 92 ? 11.255 -9.773 -6.023 1.00 84.19 92 ARG A O 1
ATOM 754 N N . LYS A 1 93 ? 9.597 -9.561 -7.526 1.00 84.56 93 LYS A N 1
ATOM 755 C CA . LYS A 1 93 ? 9.112 -8.269 -7.044 1.00 84.56 93 LYS A CA 1
ATOM 756 C C . LYS A 1 93 ? 8.001 -8.433 -6.000 1.00 84.56 93 LYS A C 1
ATOM 758 O O . LYS A 1 93 ? 7.139 -9.298 -6.141 1.00 84.56 93 LYS A O 1
ATOM 763 N N . PRO A 1 94 ? 7.962 -7.573 -4.963 1.00 83.56 94 PRO A N 1
ATOM 764 C CA . PRO A 1 94 ? 6.964 -7.634 -3.893 1.00 83.56 94 PRO A CA 1
ATOM 765 C C . PRO A 1 94 ? 5.510 -7.530 -4.357 1.00 83.56 94 PRO A C 1
ATOM 767 O O . PRO A 1 94 ? 4.626 -7.994 -3.650 1.00 83.56 94 PRO A O 1
ATOM 770 N N . LEU A 1 95 ? 5.247 -6.909 -5.509 1.00 83.94 95 LEU A N 1
ATOM 771 C CA . LEU A 1 95 ? 3.893 -6.723 -6.036 1.00 83.94 95 LEU A CA 1
ATOM 772 C C . LEU A 1 95 ? 3.457 -7.821 -7.012 1.00 83.94 95 LEU A C 1
ATOM 774 O O . LEU A 1 95 ? 2.328 -7.774 -7.505 1.00 83.94 95 LEU A O 1
ATOM 778 N N . PHE A 1 96 ? 4.303 -8.830 -7.244 1.00 84.81 96 PHE A N 1
ATOM 779 C CA . PHE A 1 96 ? 3.983 -9.922 -8.152 1.00 84.81 96 PHE A CA 1
ATOM 780 C C . PHE A 1 96 ? 2.659 -10.601 -7.796 1.00 84.81 96 PHE A C 1
ATOM 782 O O . PHE A 1 96 ? 2.417 -10.935 -6.631 1.00 84.81 96 PHE A O 1
ATOM 789 N N . GLY A 1 97 ? 1.797 -10.780 -8.801 1.00 82.94 97 GLY A N 1
ATOM 790 C CA . GLY A 1 97 ? 0.515 -11.480 -8.671 1.00 82.94 97 GLY A CA 1
ATOM 791 C C . GLY A 1 97 ? -0.563 -10.747 -7.859 1.00 82.94 97 GLY A C 1
ATOM 792 O O . GLY A 1 97 ? -1.635 -11.309 -7.634 1.00 82.94 97 GLY A O 1
ATOM 793 N N . ARG A 1 98 ? -0.308 -9.508 -7.412 1.00 81.69 98 ARG A N 1
ATOM 794 C CA . ARG A 1 98 ? -1.254 -8.701 -6.613 1.00 81.69 98 ARG A CA 1
ATOM 795 C C . ARG A 1 98 ? -2.041 -7.691 -7.445 1.00 81.69 98 ARG A C 1
ATOM 797 O O . ARG A 1 98 ? -3.076 -7.204 -7.001 1.00 81.69 98 ARG A O 1
ATOM 804 N N . ALA A 1 99 ? -1.568 -7.374 -8.646 1.00 77.62 99 ALA A N 1
ATOM 805 C CA . ALA A 1 99 ? -2.268 -6.471 -9.544 1.00 77.62 99 ALA A CA 1
ATOM 806 C C . ALA A 1 99 ? -3.496 -7.132 -10.177 1.00 77.62 99 ALA A C 1
ATOM 808 O O . ALA A 1 99 ? -3.471 -8.294 -10.585 1.00 77.62 99 ALA A O 1
ATOM 809 N N . ARG A 1 100 ? -4.566 -6.350 -10.292 1.00 70.44 100 ARG A N 1
ATOM 810 C CA . ARG A 1 100 ? -5.721 -6.628 -11.145 1.00 70.44 100 ARG A CA 1
ATOM 811 C C . ARG A 1 100 ? -5.751 -5.475 -12.145 1.00 70.44 100 ARG A C 1
ATOM 813 O O . ARG A 1 100 ? -5.883 -4.333 -11.708 1.00 70.44 100 ARG A O 1
ATOM 820 N N . VAL A 1 101 ? -5.511 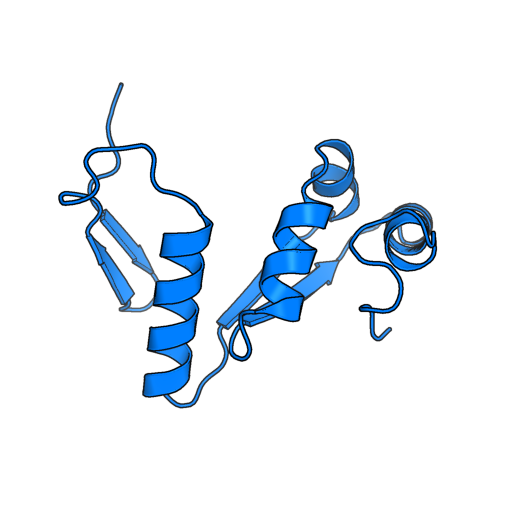-5.781 -13.418 1.00 61.22 101 VAL A N 1
ATOM 821 C CA . VAL A 1 101 ? -5.566 -4.822 -14.532 1.00 61.22 101 VAL A CA 1
ATOM 822 C C . VAL A 1 101 ? -6.971 -4.832 -15.110 1.00 61.22 101 VAL A C 1
ATOM 824 O O . VAL A 1 101 ? -7.520 -5.951 -15.235 1.00 61.22 101 VAL A O 1
#

Sequence (101 aa):
MEHIRAVTFMGMRIDLSEVKDEIDYRTLLREINSWAKKKNTFFVLAIDEAQEVAKINFDKYLAFVYDNLTRIKIILAGSQVGVISKILEDPRKPLFGRARV

Nearest PDB structures (foldseek):
  7ljf-assembly1_B  TM=6.396E-01  e=5.429E-01  Mycobacterium tuberculosis
  7ljf-assembly1_C  TM=6.084E-01  e=6.658E-01  Mycobacterium tuberculosis
  5kzf-assembly1_B  TM=5.287E-01  e=1.315E+00  Mycobacterium tuberculosis H37Ra
  3hhg-assembly1_D  TM=4.230E-01  e=5.811E-01  Neisseria meningitidis serogroup B

Foldseek 3Di:
DDDDQWDDDPNDIGGCPPPPDPPDVVVVLVVVLVVCVVVVAAAEAEDEQVLVVVVVVCQQVVLCCLVPRPRYHYHYHYPCVVSVCCQQPPPVHSNDPSDDD